Protein AF-A0A960U4T7-F1 (afdb_monomer_lite)

Sequence (162 aa):
MKNLSTKLTLISLLFGLSLTLSFCGEKEQPKEEPAKTETTEPAKTEETKPATGDNSKLVSEYETLVNSFCTNVDKAKSADKATQATMAIELAKTQTSVTETAAKVAKVRDSLAETDKAKVAELDKKGIECGKKLAGMSSAPTPSTKDVNKKVDDLKKKVPGF

Secondary structure (DSSP, 8-state):
--SSSTTSSSGGGSSSSSS--------------------------------HHHHHHHHHHHHHHHHHHHHHHHHHHHS-HHHHHHHHHHHHHHHHHHHHHHHHHHHHGGGS-HHHHHHHHHHHHHHHHHHHHHHHHT-SPP--HHHHHHHHHHHHHHS---

Foldseek 3Di:
DDPDPPPPPPPVPPPPPDPDDDDDDDDDDDDDDDDDDDDDDDPPPPPVPPPQPVLVVLLVQLLVLLVVLLVLLVVLLPDDPVVVVVSVVVNVVSLVVNVVSLVVNVVCLVVHDPVSNVSNVVSVVSSVVSVVSNVVVPPDDDPPVVNVVVVVVVVVVPDPDD

pLDDT: mean 70.02, std 23.12, range [30.5, 97.31]

Structure (mmCIF, N/CA/C/O backbone):
data_AF-A0A960U4T7-F1
#
_entry.id   AF-A0A960U4T7-F1
#
loop_
_atom_site.group_PDB
_atom_site.id
_atom_site.type_symbol
_atom_site.label_atom_id
_atom_site.label_alt_id
_atom_site.label_comp_id
_atom_site.label_asym_id
_atom_site.label_entity_id
_atom_site.label_seq_id
_atom_site.pdbx_PDB_ins_code
_atom_site.Cartn_x
_atom_site.Cartn_y
_atom_site.Cartn_z
_atom_site.occupancy
_atom_site.B_iso_or_equiv
_atom_site.auth_seq_id
_atom_site.auth_comp_id
_atom_site.auth_asym_id
_atom_site.auth_atom_id
_atom_site.pdbx_PDB_model_num
ATOM 1 N N . MET A 1 1 ? 9.943 -48.259 0.511 1.00 50.91 1 MET A N 1
ATOM 2 C CA . MET A 1 1 ? 8.842 -47.268 0.497 1.00 50.91 1 MET A CA 1
ATOM 3 C C . MET A 1 1 ? 7.686 -47.801 1.328 1.00 50.91 1 MET A C 1
ATOM 5 O O . MET A 1 1 ? 6.974 -48.674 0.859 1.00 50.91 1 MET A O 1
ATOM 9 N N . LYS A 1 2 ? 7.578 -47.365 2.581 1.00 50.72 2 LYS A N 1
ATOM 10 C CA . LYS A 1 2 ? 6.467 -47.561 3.534 1.00 50.72 2 LYS A CA 1
ATOM 11 C C . LYS A 1 2 ? 6.856 -46.700 4.742 1.00 50.72 2 LYS A C 1
ATOM 13 O O . LYS A 1 2 ? 8.034 -46.723 5.078 1.00 50.72 2 LYS A O 1
ATOM 18 N N . ASN A 1 3 ? 5.920 -45.939 5.317 1.00 50.72 3 ASN A N 1
ATOM 19 C CA . ASN A 1 3 ? 6.061 -45.029 6.484 1.00 50.72 3 ASN A CA 1
ATOM 20 C C . ASN A 1 3 ? 5.940 -43.514 6.217 1.00 50.72 3 ASN A C 1
ATOM 22 O O . ASN A 1 3 ? 6.602 -42.733 6.891 1.00 50.72 3 ASN A O 1
ATOM 26 N N . LEU A 1 4 ? 5.065 -43.068 5.307 1.00 49.12 4 LEU A N 1
ATOM 27 C CA . LEU A 1 4 ? 4.685 -41.641 5.263 1.00 49.12 4 LEU A CA 1
ATOM 28 C C . LEU A 1 4 ? 3.176 -41.361 5.404 1.00 49.12 4 LEU A C 1
ATOM 30 O O . LEU A 1 4 ? 2.800 -40.218 5.631 1.00 49.12 4 LEU A O 1
ATOM 34 N N . SER A 1 5 ? 2.309 -42.380 5.359 1.00 50.59 5 SER A N 1
ATOM 35 C CA . SER A 1 5 ? 0.846 -42.180 5.366 1.00 50.59 5 SER A CA 1
ATOM 36 C C . SER A 1 5 ? 0.179 -42.114 6.745 1.00 50.59 5 SER A C 1
ATOM 38 O O . SER A 1 5 ? -0.997 -41.785 6.814 1.00 50.59 5 SER A O 1
ATOM 40 N N . THR A 1 6 ? 0.877 -42.380 7.852 1.00 50.69 6 THR A N 1
ATOM 41 C CA . THR A 1 6 ? 0.218 -42.504 9.174 1.00 50.69 6 THR A CA 1
ATOM 42 C C . THR A 1 6 ? 0.065 -41.174 9.925 1.00 50.69 6 THR A C 1
ATOM 44 O O . THR A 1 6 ? -0.659 -41.103 10.911 1.00 50.69 6 THR A O 1
ATOM 47 N N . LYS A 1 7 ? 0.712 -40.088 9.479 1.00 48.94 7 LYS A N 1
ATOM 48 C CA . LYS A 1 7 ? 0.672 -38.794 10.192 1.00 48.94 7 LYS A CA 1
ATOM 49 C C . LYS A 1 7 ? -0.480 -37.869 9.779 1.00 48.94 7 LYS A C 1
ATOM 51 O O . LYS A 1 7 ? -0.682 -36.850 10.428 1.00 48.94 7 LYS A O 1
ATOM 56 N N . LEU A 1 8 ? -1.242 -38.211 8.738 1.00 50.16 8 LEU A N 1
ATOM 57 C CA . LEU A 1 8 ? -2.243 -37.303 8.164 1.00 50.16 8 LEU A CA 1
ATOM 58 C C . LEU A 1 8 ? -3.654 -37.446 8.764 1.00 50.16 8 LEU A C 1
ATOM 60 O O . LEU A 1 8 ? -4.503 -36.598 8.526 1.00 50.16 8 LEU A O 1
ATOM 64 N N . THR A 1 9 ? -3.918 -38.477 9.570 1.00 50.50 9 THR A N 1
ATOM 65 C CA . THR A 1 9 ? -5.278 -38.752 10.077 1.00 50.50 9 THR A CA 1
ATOM 66 C C . THR A 1 9 ? -5.570 -38.106 11.439 1.00 50.50 9 THR A C 1
ATOM 68 O O . THR A 1 9 ? -6.725 -38.002 11.832 1.00 50.50 9 THR A O 1
ATOM 71 N N . LEU A 1 10 ? -4.553 -37.621 12.160 1.00 49.88 10 LEU A N 1
ATOM 72 C CA . LEU A 1 10 ? -4.709 -37.157 13.549 1.00 49.88 10 LEU A CA 1
ATOM 73 C C . LEU A 1 10 ? -5.076 -35.667 13.683 1.00 49.88 10 LEU A C 1
ATOM 75 O O . LEU A 1 10 ? -5.523 -35.234 14.738 1.00 49.88 10 LEU A O 1
ATOM 79 N N . ILE A 1 11 ? -4.938 -34.880 12.613 1.00 50.81 11 ILE A N 1
ATOM 80 C CA . ILE A 1 11 ? -5.189 -33.426 12.640 1.00 50.81 11 ILE A CA 1
ATOM 81 C C . ILE A 1 11 ? -6.675 -33.093 12.408 1.00 50.81 11 ILE A C 1
ATOM 83 O O . ILE A 1 11 ? -7.146 -32.032 12.810 1.00 50.81 11 ILE A O 1
ATOM 87 N N . SER A 1 12 ? -7.457 -34.017 11.841 1.00 47.09 12 SER A N 1
ATOM 88 C CA . SER A 1 12 ? -8.858 -33.757 11.481 1.00 47.09 12 SER A CA 1
ATOM 89 C C . SER A 1 12 ? -9.845 -33.797 12.660 1.00 47.09 12 SER A C 1
ATOM 91 O O . SER A 1 12 ? -11.014 -33.480 12.473 1.00 47.09 12 SER A O 1
ATOM 93 N N . LEU A 1 13 ? -9.399 -34.168 13.867 1.00 48.28 13 LEU A N 1
ATOM 94 C CA . LEU A 1 13 ? -10.265 -34.383 15.038 1.00 48.28 13 LEU A CA 1
ATOM 95 C C . LEU A 1 13 ? -10.317 -33.197 16.019 1.00 48.28 13 LEU A C 1
ATOM 97 O O . LEU A 1 13 ? -11.131 -33.203 16.935 1.00 48.28 13 LEU A O 1
ATOM 101 N N . LEU A 1 14 ? -9.501 -32.157 15.818 1.00 50.44 14 LEU A N 1
ATOM 102 C CA . LEU A 1 14 ? -9.428 -31.001 16.728 1.00 50.44 14 LEU A CA 1
ATOM 103 C C . LEU A 1 14 ? -10.314 -29.809 16.329 1.00 50.44 14 LEU A C 1
ATOM 105 O O . LEU A 1 14 ? -10.468 -28.883 17.116 1.00 50.44 14 LEU A O 1
ATOM 109 N N . PHE A 1 15 ? -10.944 -29.831 15.152 1.00 46.94 15 PHE A N 1
ATOM 110 C CA . PHE A 1 15 ? -11.783 -28.722 14.666 1.00 46.94 15 PHE A CA 1
ATOM 111 C C . PHE A 1 15 ? -13.292 -28.892 14.927 1.00 46.94 15 PHE A C 1
ATOM 113 O O . PHE A 1 15 ? -14.084 -28.043 14.529 1.00 46.94 15 PHE A O 1
ATOM 120 N N . GLY A 1 16 ? -13.707 -29.969 15.604 1.00 47.34 16 GLY A N 1
ATOM 121 C CA . GLY A 1 16 ? -15.121 -30.325 15.772 1.00 47.34 16 GLY A CA 1
ATOM 122 C C . GLY A 1 16 ? -15.794 -29.921 17.090 1.00 47.34 16 GLY A C 1
ATOM 123 O O . GLY A 1 16 ? -16.970 -30.230 17.246 1.00 47.34 16 GLY A O 1
ATOM 124 N N . LEU A 1 17 ? -15.106 -29.279 18.048 1.00 46.78 17 LEU A N 1
ATOM 125 C CA . LEU A 1 17 ? -15.615 -29.168 19.431 1.00 46.78 17 LEU A CA 1
ATOM 126 C C . LEU A 1 17 ? -15.991 -27.758 19.930 1.00 46.78 17 LEU A C 1
ATOM 128 O O . LEU A 1 17 ? -16.269 -27.599 21.114 1.00 46.78 17 LEU A O 1
ATOM 132 N N . SER A 1 18 ? -16.021 -26.728 19.080 1.00 47.66 18 SER A N 1
ATOM 133 C CA . SER A 1 18 ? -16.178 -25.333 19.553 1.00 47.66 18 SER A CA 1
ATOM 134 C C . SER A 1 18 ? -17.521 -24.663 19.228 1.00 47.66 18 SER A C 1
ATOM 136 O O . SER A 1 18 ? -17.628 -23.450 19.361 1.00 47.66 18 SER A O 1
ATOM 138 N N . LEU A 1 19 ? -18.554 -25.409 18.816 1.00 49.50 19 LEU A N 1
ATOM 139 C CA . LEU A 1 19 ? -19.792 -24.824 18.266 1.00 49.50 19 LEU A CA 1
ATOM 140 C C . LEU A 1 19 ? -21.084 -25.025 19.085 1.00 49.50 19 LEU A C 1
ATOM 142 O O . LEU A 1 19 ? -22.162 -24.817 18.540 1.00 49.50 19 LEU A O 1
ATOM 146 N N . THR A 1 20 ? -21.039 -25.369 20.381 1.00 56.75 20 THR A N 1
ATOM 147 C CA . THR A 1 20 ? -22.284 -25.674 21.134 1.00 56.75 20 THR A CA 1
ATOM 148 C C . THR A 1 20 ? -22.436 -25.065 22.532 1.00 56.75 20 THR A C 1
ATOM 150 O O . THR A 1 20 ? -23.080 -25.675 23.377 1.00 56.75 20 THR A O 1
ATOM 153 N N . LEU A 1 21 ? -21.942 -23.856 22.809 1.00 49.31 21 LEU A N 1
ATOM 154 C CA . LEU A 1 21 ? -22.348 -23.137 24.033 1.00 49.31 21 LEU A CA 1
ATOM 155 C C . LEU A 1 21 ? -22.930 -21.757 23.710 1.00 49.31 21 LEU A C 1
ATOM 157 O O . LEU A 1 21 ? -22.376 -20.718 24.046 1.00 49.31 21 LEU A O 1
ATOM 161 N N . SER A 1 22 ? -24.087 -21.769 23.048 1.00 46.09 22 SER A N 1
ATOM 162 C CA . SER A 1 22 ? -25.133 -20.770 23.285 1.00 46.09 22 SER A CA 1
ATOM 163 C C . SER A 1 22 ? -26.134 -21.377 24.267 1.00 46.09 22 SER A C 1
ATOM 165 O O . SER A 1 22 ? 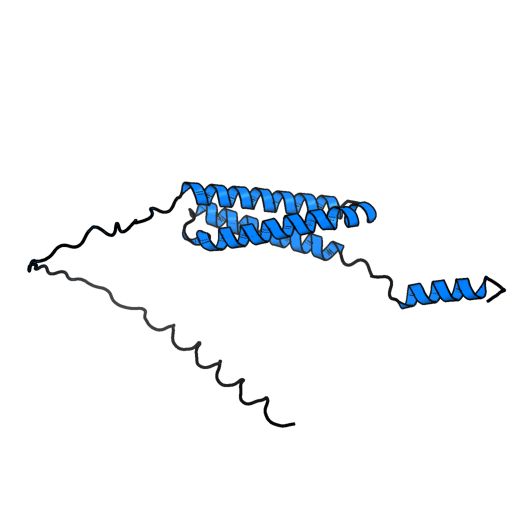-26.688 -22.417 23.928 1.00 46.09 22 SER A O 1
ATOM 167 N N . PHE A 1 23 ? -26.340 -20.767 25.441 1.00 39.69 23 PHE A N 1
ATOM 168 C CA . PHE A 1 23 ? -27.645 -20.425 26.056 1.00 39.69 23 PHE A CA 1
ATOM 169 C C . PHE A 1 23 ? -27.558 -20.167 27.579 1.00 39.69 23 PHE A C 1
ATOM 171 O O . PHE A 1 23 ? -26.774 -20.808 28.269 1.00 39.69 23 PHE A O 1
ATOM 178 N N . CYS A 1 24 ? -28.463 -19.291 28.053 1.00 44.28 24 CYS A N 1
ATOM 179 C CA . CYS A 1 24 ? -28.812 -18.896 29.439 1.00 44.28 24 CYS A CA 1
ATOM 180 C C . CYS A 1 24 ? -27.843 -17.918 30.138 1.00 44.28 24 CYS A C 1
ATOM 182 O O . CYS A 1 24 ? -26.674 -18.218 30.302 1.00 44.28 24 CYS A O 1
ATOM 184 N N . GLY A 1 25 ? -28.214 -16.713 30.586 1.00 32.91 25 GLY A N 1
ATOM 185 C CA . GLY A 1 25 ? -29.525 -16.156 30.931 1.00 32.91 25 GLY A CA 1
ATOM 186 C C . GLY A 1 25 ? -29.786 -16.246 32.442 1.00 32.91 25 GLY A C 1
ATOM 187 O O . GLY A 1 25 ? -29.885 -17.353 32.951 1.00 32.91 25 GLY A O 1
ATOM 188 N N . GLU A 1 26 ? -29.990 -15.080 33.078 1.00 37.50 26 GLU A N 1
ATOM 189 C CA . GLU A 1 26 ? -30.682 -14.850 34.369 1.00 37.50 26 GLU A CA 1
ATOM 190 C C . GLU A 1 26 ? -29.862 -14.867 35.697 1.00 37.50 26 GLU A C 1
ATOM 192 O O . GLU A 1 26 ? -29.297 -15.874 36.097 1.00 37.50 26 GLU A O 1
ATOM 197 N N . LYS A 1 27 ? -29.857 -13.684 36.348 1.00 41.84 27 LYS A N 1
ATOM 198 C CA . LYS A 1 27 ? -29.814 -13.298 37.786 1.00 41.84 27 LYS A CA 1
ATOM 199 C C . LYS A 1 27 ? -29.129 -14.193 38.851 1.00 41.84 27 LYS A C 1
ATOM 201 O O . LYS A 1 27 ? -29.514 -15.332 39.040 1.00 41.84 27 LYS A O 1
ATOM 206 N N . GLU A 1 28 ? -28.277 -13.582 39.691 1.00 37.38 28 GLU A N 1
ATOM 207 C CA . GLU A 1 28 ? -28.524 -13.256 41.125 1.00 37.38 28 GLU A CA 1
ATOM 208 C C . GLU A 1 28 ? -27.213 -12.880 41.863 1.00 37.38 28 GLU A C 1
ATOM 210 O O . GLU A 1 28 ? -26.204 -13.571 41.768 1.00 37.38 28 GLU A O 1
ATOM 215 N N . GLN A 1 29 ? -27.232 -11.766 42.611 1.00 45.25 29 GLN A N 1
ATOM 216 C CA . GLN A 1 29 ? -26.316 -11.527 43.741 1.00 45.25 29 GLN A CA 1
ATOM 217 C C . GLN A 1 29 ? -26.810 -12.355 44.941 1.00 45.25 29 GLN A C 1
ATOM 219 O O . GLN A 1 29 ? -28.023 -12.507 45.084 1.00 45.25 29 GLN A O 1
ATOM 224 N N . PRO A 1 30 ? -25.930 -12.786 45.865 1.00 43.03 30 PRO A N 1
ATOM 225 C CA . PRO A 1 30 ? -25.840 -12.015 47.107 1.00 43.03 30 PRO A CA 1
ATOM 226 C C . PRO A 1 30 ? -24.438 -11.901 47.742 1.00 43.03 30 PRO A C 1
ATOM 228 O O . PRO A 1 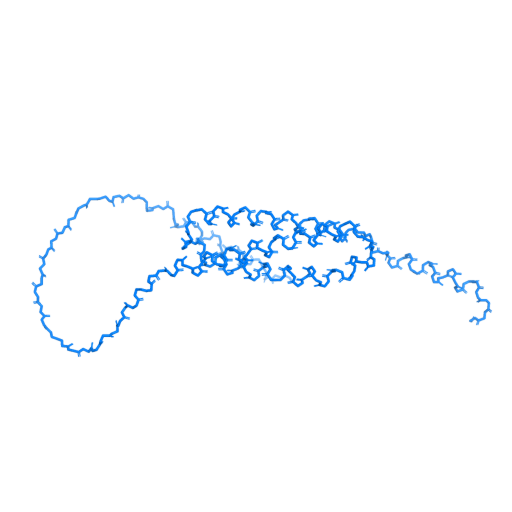30 ? -23.540 -12.721 47.594 1.00 43.03 30 PRO A O 1
ATOM 231 N N . LYS A 1 31 ? -24.357 -10.797 48.477 1.00 38.72 31 LYS A N 1
ATOM 232 C CA . LYS A 1 31 ? -23.400 -10.226 49.432 1.00 38.72 31 LYS A CA 1
ATOM 233 C C . LYS A 1 31 ? -23.059 -11.138 50.628 1.00 38.72 31 LYS A C 1
ATOM 235 O O . LYS A 1 31 ? -23.992 -11.633 51.238 1.00 38.72 31 LYS A O 1
ATOM 240 N N . GLU A 1 32 ? -21.778 -11.229 51.019 1.00 35.66 32 GLU A N 1
ATOM 241 C CA . GLU A 1 32 ? -21.277 -10.999 52.401 1.00 35.66 32 GLU A CA 1
ATOM 242 C C . GLU A 1 32 ? -19.737 -11.157 52.522 1.00 35.66 32 GLU A C 1
ATOM 244 O O . GLU A 1 32 ? -19.161 -12.199 52.225 1.00 35.66 32 GLU A O 1
ATOM 249 N N . GLU A 1 33 ? -19.085 -10.074 52.960 1.00 40.50 33 GLU A N 1
ATOM 250 C CA . GLU A 1 33 ? -17.776 -9.996 53.649 1.00 40.50 33 GLU A CA 1
ATOM 251 C C . GLU A 1 33 ? -17.954 -10.459 55.127 1.00 40.50 33 GLU A C 1
ATOM 253 O O . GLU A 1 33 ? -19.109 -10.649 55.515 1.00 40.50 33 GLU A O 1
ATOM 258 N N . PRO A 1 34 ? -16.940 -10.526 56.032 1.00 50.78 34 PRO A N 1
ATOM 259 C CA . PRO A 1 34 ? -15.500 -10.251 55.888 1.00 50.78 34 PRO A CA 1
ATOM 260 C C . PRO A 1 34 ? -14.549 -11.220 56.645 1.00 50.78 34 PRO A C 1
ATOM 262 O O . PRO A 1 34 ? -14.908 -11.834 57.646 1.00 50.78 34 PRO A O 1
ATOM 265 N N . ALA A 1 35 ? -13.262 -11.242 56.274 1.00 39.59 35 ALA A N 1
ATOM 266 C CA . ALA A 1 35 ? -12.176 -11.544 57.218 1.00 39.59 35 ALA A CA 1
ATOM 267 C C . ALA A 1 35 ? -10.845 -10.906 56.769 1.00 39.59 35 ALA A C 1
ATOM 269 O O . ALA A 1 35 ? -10.303 -11.237 55.718 1.00 39.59 35 ALA A O 1
ATOM 270 N N . LYS A 1 36 ? -10.340 -9.986 57.608 1.00 34.72 36 LYS A N 1
ATOM 271 C CA . LYS A 1 36 ? -8.963 -9.441 57.654 1.00 34.72 36 LYS A CA 1
ATOM 272 C C . LYS A 1 36 ? -7.939 -10.593 57.628 1.00 34.72 36 LYS A C 1
ATOM 274 O O . LYS A 1 36 ? -8.256 -11.675 58.103 1.00 34.72 36 LYS A O 1
ATOM 279 N N . THR A 1 37 ? -6.687 -10.497 57.189 1.00 30.50 37 THR A N 1
ATOM 280 C CA . THR A 1 37 ? -5.585 -9.522 57.362 1.00 30.50 37 THR A CA 1
ATOM 281 C C . THR A 1 37 ? -4.485 -10.102 56.434 1.00 30.50 37 THR A C 1
ATOM 283 O O . THR A 1 37 ? -4.416 -11.317 56.306 1.00 30.50 37 THR A O 1
ATOM 286 N N . GLU A 1 38 ? -3.672 -9.388 55.661 1.00 36.66 38 GLU A N 1
ATOM 287 C CA . GLU A 1 38 ? -2.476 -8.664 56.093 1.00 36.66 38 GLU A CA 1
ATOM 288 C C . GLU A 1 38 ? -1.730 -8.165 54.834 1.00 36.66 38 GLU A C 1
ATOM 290 O O . GLU A 1 38 ? -1.788 -8.756 53.758 1.00 36.66 38 GLU A O 1
ATOM 295 N N . THR A 1 39 ? -1.056 -7.040 55.010 1.00 38.38 39 THR A N 1
ATOM 296 C CA . THR A 1 39 ? -0.303 -6.191 54.086 1.00 38.38 39 THR A CA 1
ATOM 297 C C . THR A 1 39 ? 0.653 -6.897 53.110 1.00 38.38 39 THR A C 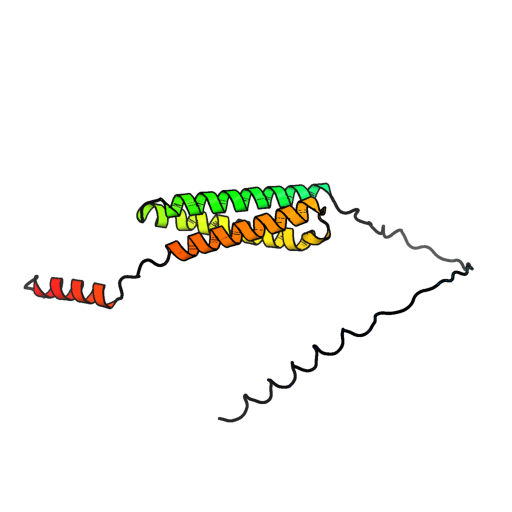1
ATOM 299 O O . THR A 1 39 ? 1.587 -7.569 53.532 1.00 38.38 39 THR A O 1
ATOM 302 N N . THR A 1 40 ? 0.547 -6.586 51.811 1.00 36.91 40 THR A N 1
ATOM 303 C CA . THR A 1 40 ? 1.704 -6.334 50.924 1.00 36.91 40 THR A CA 1
ATOM 304 C C . THR A 1 40 ? 1.291 -5.348 49.817 1.00 36.91 40 THR A C 1
ATOM 306 O O . THR A 1 40 ? 0.307 -5.563 49.120 1.00 36.91 40 THR A O 1
ATOM 309 N N . GLU A 1 41 ? 2.028 -4.239 49.769 1.00 37.19 41 GLU A N 1
ATOM 310 C CA . GLU A 1 41 ? 2.244 -3.195 48.748 1.00 37.19 41 GLU A CA 1
ATOM 311 C C . GLU A 1 41 ? 1.480 -3.244 47.393 1.00 37.19 41 GLU A C 1
ATOM 313 O O . GLU A 1 41 ? 1.337 -4.303 46.780 1.00 37.19 41 GLU A O 1
ATOM 318 N N . PRO A 1 42 ? 1.019 -2.087 46.863 1.00 39.38 42 PRO A N 1
ATOM 319 C CA . PRO A 1 42 ? 0.107 -2.031 45.727 1.00 39.38 42 PRO A CA 1
ATOM 320 C C . PRO A 1 42 ? 0.828 -2.349 44.414 1.00 39.38 42 PRO A C 1
ATOM 322 O O . PRO A 1 42 ? 1.452 -1.485 43.797 1.00 39.38 42 PRO A O 1
ATOM 325 N N . ALA A 1 43 ? 0.649 -3.566 43.904 1.00 36.09 43 ALA A N 1
ATOM 326 C CA . ALA A 1 43 ? 0.765 -3.802 42.473 1.00 36.09 43 ALA A CA 1
ATOM 327 C C . ALA A 1 43 ? -0.426 -3.111 41.801 1.00 36.09 43 ALA A C 1
ATOM 329 O O . ALA A 1 43 ? -1.502 -3.682 41.623 1.00 36.09 43 ALA A O 1
ATOM 330 N N . LYS A 1 44 ? -0.216 -1.827 41.503 1.00 34.22 44 LYS A N 1
ATOM 331 C CA . LYS A 1 44 ? -0.963 -1.020 40.548 1.00 34.22 44 LYS A CA 1
ATOM 332 C C . LYS A 1 44 ? -1.320 -1.923 39.368 1.00 34.22 44 LYS A C 1
ATOM 334 O O . LYS A 1 44 ? -0.486 -2.204 38.511 1.00 34.22 44 LYS A O 1
ATOM 339 N N . THR A 1 45 ? -2.562 -2.402 39.356 1.00 36.81 45 THR A N 1
ATOM 340 C CA . THR A 1 45 ? -3.216 -2.810 38.122 1.00 36.81 45 THR A CA 1
ATOM 341 C C . THR A 1 45 ? -3.283 -1.522 37.331 1.00 36.81 45 THR A C 1
ATOM 343 O O . THR A 1 45 ? -4.160 -0.684 37.529 1.00 36.81 45 THR A O 1
ATOM 346 N N . GLU A 1 46 ? -2.241 -1.292 36.539 1.00 35.91 46 GLU A N 1
ATOM 347 C CA . GLU A 1 46 ? -2.280 -0.326 35.470 1.00 35.91 46 GLU A CA 1
ATOM 348 C C . GLU A 1 46 ? -3.266 -0.927 34.475 1.00 35.91 46 GLU A C 1
ATOM 350 O O . GLU A 1 46 ? -2.928 -1.682 33.567 1.00 35.91 46 GLU A O 1
ATOM 355 N N . GLU A 1 47 ? -4.541 -0.658 34.743 1.00 42.03 47 GLU A N 1
ATOM 356 C CA . GLU A 1 47 ? -5.559 -0.557 33.726 1.00 42.03 47 GLU A CA 1
ATOM 357 C C . GLU A 1 47 ? -5.043 0.534 32.784 1.00 42.03 47 GLU A C 1
ATOM 359 O O . GLU A 1 47 ? -5.303 1.729 32.946 1.00 42.03 47 GLU A O 1
ATOM 364 N N . THR A 1 48 ? -4.172 0.122 31.860 1.00 32.72 48 THR A N 1
ATOM 365 C CA . THR A 1 48 ? -3.727 0.935 30.743 1.00 32.72 48 THR A CA 1
ATOM 366 C C . THR A 1 48 ? -4.969 1.154 29.909 1.00 32.72 48 THR A C 1
ATOM 368 O O . THR A 1 48 ? -5.280 0.396 28.991 1.00 32.72 48 THR A O 1
ATOM 371 N N . LYS A 1 49 ? -5.713 2.196 30.283 1.00 37.75 49 LYS A N 1
ATOM 372 C CA . LYS A 1 49 ? -6.652 2.910 29.435 1.00 37.75 49 LYS A CA 1
ATOM 373 C C . LYS A 1 49 ? -6.059 2.882 28.024 1.00 37.75 49 LYS A C 1
ATOM 375 O O . LYS A 1 49 ? -4.930 3.360 27.865 1.00 37.75 49 LYS A O 1
ATOM 380 N N . PRO A 1 50 ? -6.724 2.271 27.029 1.00 40.97 50 PRO A N 1
ATOM 381 C CA . PRO A 1 50 ? -6.126 2.133 25.715 1.00 40.97 50 PRO A CA 1
ATOM 382 C C . PRO A 1 50 ? -5.760 3.533 25.245 1.00 40.97 50 PRO A C 1
ATOM 384 O O . PRO A 1 50 ? -6.600 4.434 25.275 1.00 40.97 50 PRO A O 1
ATOM 387 N N . ALA A 1 51 ? -4.491 3.723 24.890 1.00 47.50 51 ALA A N 1
ATOM 388 C CA . ALA A 1 51 ? -3.972 4.948 24.311 1.00 47.50 51 ALA A CA 1
ATOM 389 C C . ALA A 1 51 ? -4.700 5.193 22.981 1.00 47.50 51 ALA A C 1
ATOM 391 O O . ALA A 1 51 ? -4.235 4.825 21.906 1.00 47.50 51 ALA A O 1
ATOM 392 N N . THR A 1 52 ? -5.899 5.768 23.050 1.00 49.75 52 THR A N 1
ATOM 393 C CA . THR A 1 52 ? -6.756 6.005 21.884 1.00 49.75 52 THR A CA 1
ATOM 394 C C . THR A 1 52 ? -6.089 6.998 20.920 1.00 49.75 52 THR A C 1
ATOM 396 O O . THR A 1 52 ? -6.399 7.004 19.734 1.00 49.75 52 THR A O 1
ATOM 399 N N . GLY A 1 53 ? -5.116 7.787 21.400 1.00 56.78 53 GLY A N 1
ATOM 400 C CA . GLY A 1 53 ? -4.324 8.715 20.589 1.00 56.78 53 GLY A CA 1
ATOM 401 C C . GLY A 1 53 ? -3.239 8.058 19.724 1.00 56.78 53 GLY A C 1
ATOM 402 O O . GLY A 1 53 ? -3.070 8.451 18.570 1.00 56.78 53 GLY A O 1
ATOM 403 N N . ASP A 1 54 ? -2.533 7.039 20.227 1.00 68.38 54 ASP A N 1
ATOM 404 C CA . ASP A 1 54 ? -1.414 6.413 19.499 1.00 68.38 54 ASP A CA 1
ATOM 405 C C . ASP A 1 54 ? -1.885 5.548 18.323 1.00 68.38 54 ASP A C 1
ATOM 407 O O . ASP A 1 54 ? -1.257 5.521 17.261 1.00 68.38 54 ASP A O 1
ATOM 411 N N . ASN A 1 55 ? -3.038 4.891 18.466 1.00 85.94 55 ASN A N 1
ATOM 412 C CA . ASN A 1 55 ? -3.556 4.009 17.422 1.00 85.94 55 ASN A CA 1
ATOM 413 C C . ASN A 1 55 ? -4.060 4.785 16.191 1.00 85.94 55 ASN A C 1
ATOM 415 O O . ASN A 1 55 ? -3.869 4.330 15.065 1.00 85.94 55 ASN A O 1
ATOM 419 N N . SER A 1 56 ? -4.627 5.983 16.375 1.00 87.75 56 SER A N 1
ATOM 420 C CA . SER A 1 56 ? -5.053 6.830 15.248 1.00 87.75 56 SER A CA 1
ATOM 421 C C . SER A 1 56 ? -3.852 7.335 14.434 1.00 87.75 56 SER A C 1
ATOM 423 O O . SER A 1 56 ? -3.869 7.329 13.199 1.00 87.75 56 SER A O 1
ATOM 425 N N . LYS A 1 57 ? -2.742 7.667 15.111 1.00 92.44 57 LYS A N 1
ATOM 426 C CA . LYS A 1 57 ? -1.474 8.007 14.448 1.00 92.44 57 LYS A CA 1
ATOM 427 C C . LYS A 1 57 ? -0.942 6.839 13.616 1.00 92.44 57 LYS A C 1
ATOM 429 O O . LYS A 1 57 ? -0.484 7.058 12.497 1.00 92.44 57 LYS A O 1
ATOM 434 N N . LEU A 1 58 ? -1.040 5.613 14.129 1.00 93.38 58 LEU A N 1
ATOM 435 C CA . LEU A 1 58 ? -0.628 4.410 13.405 1.00 93.38 58 LEU A CA 1
ATOM 436 C C . LEU A 1 58 ? -1.464 4.179 12.133 1.00 93.38 58 LEU A C 1
ATOM 438 O O . LEU A 1 58 ? -0.907 3.831 11.093 1.00 93.38 58 LEU A O 1
ATOM 442 N N . VAL A 1 59 ? -2.779 4.418 12.183 1.00 94.50 59 VAL A N 1
ATOM 443 C CA . VAL A 1 59 ? -3.662 4.320 11.004 1.00 94.50 59 VAL A CA 1
ATOM 444 C C . VAL A 1 59 ? -3.333 5.397 9.964 1.00 94.50 59 VAL A C 1
ATOM 446 O O . VAL A 1 59 ? -3.305 5.105 8.770 1.00 94.50 59 VAL A O 1
ATOM 449 N N . SER A 1 60 ? -3.017 6.621 10.395 1.00 95.12 60 SER A N 1
ATOM 450 C CA . SER A 1 60 ? -2.574 7.705 9.501 1.00 95.12 60 SER A CA 1
ATOM 451 C C . SER A 1 60 ? -1.210 7.421 8.847 1.00 95.12 60 SER A C 1
ATOM 453 O O . SER A 1 60 ? -1.002 7.658 7.651 1.00 95.12 60 SER A O 1
ATOM 455 N N . GLU A 1 61 ? -0.275 6.840 9.602 1.00 95.88 61 GLU A N 1
ATOM 456 C CA . GLU A 1 61 ? 1.009 6.376 9.067 1.00 95.88 61 GLU A CA 1
ATOM 457 C C . GLU A 1 61 ? 0.804 5.260 8.034 1.00 95.88 61 GLU A C 1
ATOM 459 O O . GLU A 1 61 ? 1.393 5.294 6.950 1.00 95.88 61 GLU A O 1
ATOM 464 N N . TYR A 1 62 ? -0.089 4.312 8.331 1.00 96.12 62 TYR A N 1
ATOM 465 C CA . TYR A 1 62 ? -0.456 3.247 7.404 1.00 96.12 62 TYR A CA 1
ATOM 466 C C . TYR A 1 62 ? -1.072 3.794 6.111 1.00 96.12 62 TYR A C 1
ATOM 468 O O . TYR A 1 62 ? -0.654 3.410 5.019 1.00 96.12 62 TYR A O 1
ATOM 476 N N . GLU A 1 63 ? -1.996 4.749 6.216 1.00 96.81 63 GLU A N 1
ATOM 477 C CA . GLU A 1 63 ? -2.586 5.440 5.067 1.00 96.81 63 GLU A CA 1
ATOM 478 C C . GLU A 1 63 ? -1.524 6.098 4.185 1.00 96.81 63 GLU A C 1
ATOM 480 O O . GLU A 1 63 ? -1.520 5.922 2.964 1.00 96.81 63 GLU A O 1
ATOM 485 N N . THR A 1 64 ? -0.598 6.833 4.802 1.00 97.31 64 THR A N 1
ATOM 486 C CA . THR A 1 64 ? 0.486 7.518 4.091 1.00 97.31 64 THR A CA 1
ATOM 487 C C . THR A 1 64 ? 1.361 6.519 3.336 1.00 97.31 64 THR A C 1
ATOM 489 O O . THR A 1 64 ? 1.681 6.734 2.163 1.00 97.31 64 THR A O 1
ATOM 492 N N . LEU A 1 65 ? 1.705 5.397 3.972 1.00 96.69 65 LEU A N 1
ATOM 493 C CA . LEU A 1 65 ? 2.509 4.337 3.366 1.00 96.69 65 LEU A CA 1
ATOM 494 C C . LEU A 1 65 ? 1.787 3.656 2.201 1.00 96.69 65 LEU A C 1
ATOM 496 O O . LEU A 1 65 ? 2.381 3.499 1.135 1.00 96.69 65 LEU A O 1
ATOM 500 N N . VAL A 1 66 ? 0.509 3.300 2.359 1.00 96.75 66 VAL A N 1
ATOM 501 C CA . VAL A 1 66 ? -0.294 2.684 1.288 1.00 96.75 66 VAL A CA 1
ATOM 502 C C . VAL A 1 66 ? -0.456 3.645 0.107 1.00 96.75 66 VAL A C 1
ATOM 504 O O . VAL A 1 66 ? -0.281 3.247 -1.046 1.00 96.75 66 VAL A O 1
ATOM 507 N N . ASN A 1 67 ? -0.727 4.926 0.367 1.00 96.81 67 ASN A N 1
ATOM 508 C CA . ASN A 1 67 ? -0.844 5.947 -0.677 1.00 96.81 67 ASN A CA 1
ATOM 509 C C . ASN A 1 67 ? 0.479 6.161 -1.426 1.00 96.81 67 ASN A C 1
ATOM 511 O O . ASN A 1 67 ? 0.485 6.233 -2.659 1.00 96.81 67 ASN A O 1
ATOM 515 N N . SER A 1 68 ? 1.594 6.220 -0.695 1.00 95.06 68 SER A N 1
ATOM 516 C CA . SER A 1 68 ? 2.936 6.328 -1.271 1.00 95.06 68 SER A CA 1
ATOM 517 C C . SER A 1 68 ? 3.282 5.102 -2.117 1.00 95.06 68 SER A C 1
ATOM 519 O O . SER A 1 68 ? 3.697 5.240 -3.268 1.00 95.06 68 SER A O 1
ATOM 521 N N . PHE A 1 69 ? 3.006 3.898 -1.606 1.00 95.62 69 PHE A N 1
ATOM 522 C CA . PHE A 1 69 ? 3.194 2.651 -2.341 1.00 95.62 69 PHE A CA 1
ATOM 523 C C . PHE A 1 69 ? 2.416 2.651 -3.657 1.00 95.62 69 PHE A C 1
ATOM 525 O O . PHE A 1 69 ? 3.006 2.458 -4.716 1.00 95.62 69 PHE A O 1
ATOM 532 N N . CYS A 1 70 ? 1.116 2.944 -3.618 1.00 95.31 70 CYS A N 1
ATOM 533 C CA . CYS A 1 70 ? 0.289 3.021 -4.820 1.00 95.31 70 CYS A CA 1
ATOM 534 C C . CYS A 1 70 ? 0.796 4.063 -5.823 1.00 95.31 70 CYS A C 1
ATOM 536 O O . CYS A 1 70 ? 0.878 3.776 -7.015 1.00 95.31 70 CYS A O 1
ATOM 538 N N . THR A 1 71 ? 1.196 5.242 -5.340 1.00 95.44 71 THR A N 1
ATOM 539 C CA . THR A 1 71 ? 1.765 6.300 -6.185 1.00 95.44 71 THR A CA 1
ATOM 540 C C . THR A 1 71 ? 3.043 5.829 -6.874 1.00 95.44 71 THR A C 1
ATOM 542 O O . THR A 1 71 ? 3.220 6.049 -8.071 1.00 95.44 71 THR A O 1
ATOM 545 N N . ASN A 1 72 ? 3.927 5.148 -6.145 1.00 92.75 72 ASN A N 1
ATOM 546 C CA . ASN A 1 72 ? 5.165 4.614 -6.699 1.00 92.75 72 ASN A CA 1
ATOM 547 C C . ASN A 1 72 ? 4.909 3.471 -7.686 1.00 92.75 72 ASN A C 1
ATOM 549 O O . ASN A 1 72 ? 5.594 3.393 -8.704 1.00 92.75 72 ASN A O 1
ATOM 553 N N . VAL A 1 73 ? 3.903 2.627 -7.437 1.00 93.81 73 VAL A N 1
ATOM 554 C CA . VAL A 1 73 ? 3.495 1.574 -8.377 1.00 93.81 73 VAL A CA 1
ATOM 555 C C . VAL A 1 73 ? 2.967 2.184 -9.671 1.00 93.81 73 VAL A C 1
ATOM 557 O O . VAL A 1 73 ? 3.376 1.763 -10.750 1.00 93.81 73 VAL A O 1
ATOM 560 N N . ASP A 1 74 ? 2.097 3.192 -9.591 1.00 92.94 74 ASP A N 1
ATOM 561 C CA . ASP A 1 74 ? 1.547 3.844 -10.782 1.00 92.94 74 ASP A CA 1
ATOM 562 C C . ASP A 1 74 ? 2.642 4.597 -11.565 1.00 92.94 74 ASP A C 1
ATOM 564 O O . ASP A 1 74 ? 2.708 4.475 -12.792 1.00 92.94 74 ASP A O 1
ATOM 568 N N . LYS A 1 75 ? 3.573 5.278 -10.874 1.00 92.38 75 LYS A N 1
ATOM 569 C CA . LYS A 1 75 ? 4.759 5.889 -11.503 1.00 92.38 75 LYS A CA 1
ATOM 570 C C . LYS A 1 75 ? 5.599 4.850 -12.232 1.00 92.38 75 LYS A C 1
ATOM 572 O O . LYS A 1 75 ? 5.853 5.009 -13.425 1.00 92.38 75 LYS A O 1
ATOM 577 N N . ALA A 1 76 ? 5.976 3.771 -11.549 1.00 90.56 76 ALA A N 1
ATOM 578 C CA . ALA A 1 76 ? 6.791 2.721 -12.140 1.00 90.56 76 ALA A CA 1
ATOM 579 C C . ALA A 1 76 ? 6.075 2.064 -13.330 1.00 90.56 76 ALA A C 1
ATOM 581 O O . ALA A 1 76 ? 6.701 1.801 -14.351 1.00 90.56 76 ALA A O 1
ATOM 582 N N . LYS A 1 77 ? 4.753 1.864 -13.256 1.00 89.81 77 LYS A N 1
ATOM 583 C CA . LYS A 1 77 ? 3.957 1.312 -14.363 1.00 89.81 77 LYS A CA 1
ATOM 584 C C . LYS A 1 77 ? 4.023 2.174 -15.623 1.00 89.81 77 LYS A C 1
ATOM 586 O O . LYS A 1 77 ? 4.034 1.631 -16.724 1.00 89.81 77 LYS A O 1
ATOM 591 N N . SER A 1 78 ? 4.045 3.494 -15.460 1.00 88.69 78 SER A N 1
ATOM 592 C CA . SER A 1 78 ? 4.147 4.450 -16.570 1.00 88.69 78 SER A CA 1
ATOM 593 C C . SER A 1 78 ? 5.581 4.733 -17.032 1.00 88.69 78 SER A C 1
ATOM 595 O O . SER A 1 78 ? 5.772 5.321 -18.094 1.00 88.69 78 SER A O 1
ATOM 597 N N . ALA A 1 79 ? 6.581 4.332 -16.247 1.00 89.94 79 ALA A N 1
ATOM 598 C CA . ALA A 1 79 ? 7.982 4.602 -16.525 1.00 89.94 79 ALA A CA 1
ATOM 599 C C . ALA A 1 79 ? 8.585 3.603 -17.526 1.00 89.94 79 ALA A C 1
ATOM 601 O O . ALA A 1 79 ? 8.083 2.491 -17.713 1.00 89.94 79 ALA A O 1
ATOM 602 N N . ASP A 1 80 ? 9.703 3.983 -18.147 1.00 89.25 80 ASP A N 1
ATOM 603 C CA . ASP A 1 80 ? 10.508 3.083 -18.971 1.00 89.25 80 ASP A CA 1
ATOM 604 C C . ASP A 1 80 ? 11.191 1.989 -18.123 1.00 89.25 80 ASP A C 1
ATOM 606 O O . ASP A 1 80 ? 11.271 2.070 -16.897 1.00 89.25 80 ASP A O 1
ATOM 610 N N . LYS A 1 81 ? 11.721 0.947 -18.775 1.00 83.44 81 LYS A N 1
ATOM 611 C CA . LYS A 1 81 ? 12.299 -0.218 -18.083 1.00 83.44 81 LYS A CA 1
ATOM 612 C C . LYS A 1 81 ? 13.533 0.104 -17.227 1.00 83.44 81 LYS A C 1
ATOM 614 O O . LYS A 1 81 ? 13.745 -0.575 -16.223 1.00 83.44 81 LYS A O 1
ATOM 619 N N . ALA A 1 82 ? 14.345 1.095 -17.602 1.00 84.38 82 ALA A N 1
ATOM 620 C CA . ALA A 1 82 ? 15.520 1.482 -16.819 1.00 84.38 82 ALA A CA 1
ATOM 621 C C . ALA A 1 82 ? 15.098 2.228 -15.545 1.00 84.38 82 ALA A C 1
ATOM 623 O O . ALA A 1 82 ? 15.580 1.927 -14.448 1.00 84.38 82 ALA A O 1
ATOM 624 N N . THR A 1 83 ? 14.112 3.117 -15.665 1.00 87.38 83 THR A N 1
ATOM 625 C CA . THR A 1 83 ? 13.488 3.769 -14.509 1.00 87.38 83 THR A CA 1
ATOM 626 C C . THR A 1 83 ? 12.762 2.752 -13.622 1.00 87.38 83 THR A C 1
ATOM 628 O O . THR A 1 83 ? 12.946 2.775 -12.408 1.00 87.38 83 THR A O 1
ATOM 631 N N . GLN A 1 84 ? 12.036 1.782 -14.191 1.00 85.69 84 GLN A N 1
ATOM 632 C CA . GLN A 1 84 ? 11.394 0.700 -13.426 1.00 85.69 84 GLN A CA 1
ATOM 633 C C . GLN A 1 84 ? 12.393 -0.111 -12.595 1.00 85.69 84 GLN A C 1
ATOM 635 O O . GLN A 1 84 ? 12.140 -0.363 -11.419 1.00 85.69 84 GLN A O 1
ATOM 640 N N . ALA A 1 85 ? 13.533 -0.497 -13.178 1.00 84.38 85 ALA A N 1
ATOM 641 C CA . ALA A 1 85 ? 14.570 -1.240 -12.460 1.00 84.38 85 ALA A CA 1
ATOM 642 C C . ALA A 1 85 ? 15.140 -0.436 -11.280 1.00 84.38 85 ALA A C 1
ATOM 644 O O . ALA A 1 85 ? 15.408 -0.994 -10.218 1.00 84.38 85 ALA A O 1
ATOM 645 N N . THR A 1 86 ? 15.263 0.882 -11.444 1.00 86.50 86 THR A N 1
ATOM 646 C CA . THR A 1 86 ? 15.753 1.784 -10.392 1.00 86.50 86 THR A CA 1
ATOM 647 C C . THR A 1 86 ? 14.703 1.974 -9.289 1.00 86.50 86 THR A C 1
ATOM 649 O O . THR A 1 86 ? 15.024 1.923 -8.102 1.00 86.50 86 THR A O 1
ATOM 652 N N . MET A 1 87 ? 13.426 2.102 -9.667 1.00 87.94 87 MET A N 1
ATOM 653 C CA . MET A 1 87 ? 12.299 2.222 -8.733 1.00 87.94 87 MET A CA 1
ATOM 654 C C . MET A 1 87 ? 11.970 0.911 -8.008 1.00 87.94 87 MET A C 1
ATOM 656 O O . MET A 1 87 ? 11.306 0.950 -6.976 1.00 87.94 87 MET A O 1
ATOM 660 N N . ALA A 1 88 ? 12.434 -0.246 -8.492 1.00 86.31 88 ALA A N 1
ATOM 661 C CA . ALA A 1 88 ? 12.161 -1.543 -7.872 1.00 86.31 88 ALA A CA 1
ATOM 662 C C . ALA A 1 88 ? 12.678 -1.631 -6.425 1.00 86.31 88 ALA A C 1
ATOM 664 O O . ALA A 1 88 ? 12.005 -2.200 -5.567 1.00 86.31 88 ALA A O 1
ATOM 665 N N . ILE A 1 89 ? 13.835 -1.025 -6.133 1.00 86.88 89 ILE A N 1
ATOM 666 C CA . ILE A 1 89 ? 14.407 -0.991 -4.776 1.00 86.88 89 ILE A CA 1
ATOM 667 C C . ILE A 1 89 ? 13.548 -0.114 -3.855 1.00 86.88 89 ILE A C 1
ATOM 669 O O . ILE A 1 89 ? 13.250 -0.500 -2.725 1.00 86.88 89 ILE A O 1
ATOM 673 N N . GLU A 1 90 ? 13.118 1.051 -4.343 1.00 88.00 90 GLU A N 1
ATOM 674 C CA . GLU A 1 90 ? 12.249 1.961 -3.591 1.00 88.00 90 GLU A CA 1
ATOM 675 C C . GLU A 1 90 ? 10.879 1.323 -3.325 1.00 88.00 90 GLU A C 1
ATOM 677 O O . GLU A 1 90 ? 10.387 1.347 -2.200 1.00 88.00 90 GLU A O 1
ATOM 682 N N . LEU A 1 91 ? 10.303 0.670 -4.335 1.00 90.75 91 LEU A N 1
ATOM 683 C CA . LEU A 1 91 ? 9.056 -0.082 -4.228 1.00 90.75 91 LEU A CA 1
ATOM 684 C C . LEU A 1 91 ? 9.155 -1.228 -3.225 1.00 90.75 91 LEU A C 1
ATOM 686 O O . LEU A 1 91 ? 8.253 -1.375 -2.403 1.00 90.75 91 LEU A O 1
ATOM 690 N N . ALA A 1 92 ? 10.246 -1.997 -3.247 1.00 89.25 92 ALA A N 1
ATOM 691 C CA . ALA A 1 92 ? 10.481 -3.062 -2.278 1.00 89.25 92 ALA A CA 1
ATOM 692 C C . ALA A 1 92 ? 10.587 -2.506 -0.851 1.00 89.25 92 ALA A C 1
ATOM 694 O O . ALA A 1 92 ? 9.979 -3.049 0.070 1.00 89.25 92 ALA A O 1
ATOM 695 N N . LYS A 1 93 ? 11.292 -1.382 -0.662 1.00 90.56 93 LYS A N 1
ATOM 696 C CA . LYS A 1 93 ? 11.402 -0.723 0.646 1.00 90.56 93 LYS A CA 1
ATOM 697 C C . LYS A 1 93 ? 10.040 -0.247 1.150 1.00 90.56 93 LYS A C 1
ATOM 699 O O . LYS A 1 93 ? 9.671 -0.562 2.280 1.00 90.56 93 LYS A O 1
ATOM 704 N N . THR A 1 94 ? 9.280 0.464 0.318 1.00 91.06 94 THR A N 1
ATOM 705 C CA . THR A 1 94 ? 7.945 0.944 0.697 1.00 91.06 94 THR A CA 1
ATOM 706 C C . THR A 1 94 ? 6.990 -0.225 0.947 1.00 91.06 94 THR A C 1
ATOM 708 O O . THR A 1 94 ? 6.223 -0.175 1.903 1.00 91.06 94 THR A O 1
ATOM 711 N N . GLN A 1 95 ? 7.069 -1.310 0.170 1.00 91.94 95 GLN A N 1
ATOM 712 C CA . GLN A 1 95 ? 6.280 -2.525 0.396 1.00 91.94 95 GLN A CA 1
ATOM 713 C C . GLN A 1 95 ? 6.591 -3.174 1.752 1.00 91.94 95 GLN A C 1
ATOM 715 O O . GLN A 1 95 ? 5.665 -3.570 2.465 1.00 91.94 95 GLN A O 1
ATOM 720 N N . THR A 1 96 ? 7.867 -3.256 2.137 1.00 92.94 96 THR A N 1
ATOM 721 C CA . THR A 1 96 ? 8.264 -3.741 3.467 1.00 92.94 96 THR A CA 1
ATOM 722 C C . THR A 1 96 ? 7.671 -2.859 4.560 1.00 92.94 96 THR A C 1
ATOM 724 O O . THR A 1 96 ? 7.014 -3.379 5.457 1.00 92.94 96 THR A O 1
ATOM 727 N N . SER A 1 97 ? 7.791 -1.531 4.446 1.00 93.56 97 SER A N 1
ATOM 728 C CA . SER A 1 97 ? 7.207 -0.603 5.425 1.00 93.56 97 SER A CA 1
ATOM 729 C C . SER A 1 97 ? 5.681 -0.711 5.511 1.00 93.56 97 SER A C 1
ATOM 731 O O . SER A 1 97 ? 5.133 -0.727 6.609 1.00 93.56 97 SER A O 1
ATOM 733 N N . VAL A 1 98 ? 4.980 -0.854 4.378 1.00 94.12 98 VAL A N 1
ATOM 734 C CA . VAL A 1 98 ? 3.528 -1.115 4.354 1.00 94.12 98 VAL A CA 1
ATOM 735 C C . VAL A 1 98 ? 3.206 -2.411 5.095 1.00 94.12 98 VAL A C 1
ATOM 737 O O . VAL A 1 98 ? 2.277 -2.434 5.894 1.00 94.12 98 VAL A O 1
ATOM 740 N N . THR A 1 99 ? 3.976 -3.476 4.869 1.00 93.06 99 THR A N 1
ATOM 741 C CA . THR A 1 99 ? 3.742 -4.792 5.486 1.00 93.06 99 THR A CA 1
ATOM 742 C C . THR A 1 99 ? 3.995 -4.766 6.995 1.00 93.06 99 THR A C 1
ATOM 744 O O . THR A 1 99 ? 3.193 -5.285 7.772 1.00 93.06 99 THR A O 1
ATOM 747 N N . GLU A 1 100 ? 5.077 -4.123 7.433 1.00 93.88 100 GLU A N 1
ATOM 748 C CA . GLU A 1 100 ? 5.400 -3.957 8.852 1.00 93.88 100 GLU A CA 1
ATOM 749 C C . GLU A 1 100 ? 4.339 -3.127 9.578 1.00 93.88 100 GLU A C 1
ATOM 751 O O . GLU A 1 100 ? 3.886 -3.504 10.663 1.00 93.88 100 GLU A O 1
ATOM 756 N N . THR A 1 101 ? 3.909 -2.015 8.981 1.00 92.31 101 THR A N 1
ATOM 757 C CA . THR A 1 101 ? 2.877 -1.160 9.572 1.00 92.31 101 THR A CA 1
ATOM 758 C C . THR A 1 101 ? 1.508 -1.834 9.537 1.00 92.31 101 THR A C 1
ATOM 760 O O . THR A 1 101 ? 0.805 -1.777 10.541 1.00 92.31 101 THR A O 1
ATOM 763 N N . ALA A 1 102 ? 1.162 -2.575 8.479 1.00 92.88 102 ALA A N 1
ATOM 764 C CA . ALA A 1 102 ? -0.049 -3.399 8.443 1.00 92.88 102 ALA A CA 1
ATOM 765 C C . ALA A 1 102 ? -0.070 -4.418 9.593 1.00 92.88 102 ALA A C 1
ATOM 767 O O . ALA A 1 102 ? -1.082 -4.566 10.274 1.00 92.88 102 ALA A O 1
ATOM 768 N N . ALA A 1 103 ? 1.061 -5.071 9.881 1.00 94.06 103 ALA A N 1
ATOM 769 C CA . ALA A 1 103 ? 1.164 -5.998 11.006 1.00 94.06 103 ALA A CA 1
ATOM 770 C C . ALA A 1 103 ? 0.998 -5.297 12.366 1.00 94.06 103 ALA A C 1
ATOM 772 O O . ALA A 1 103 ? 0.408 -5.868 13.284 1.00 94.06 103 ALA A O 1
ATOM 773 N N . LYS A 1 104 ? 1.493 -4.061 12.516 1.00 92.62 104 LYS A N 1
ATOM 774 C CA . LYS A 1 104 ? 1.262 -3.250 13.725 1.00 92.62 104 LYS A CA 1
ATOM 775 C C . LYS A 1 104 ? -0.211 -2.860 13.857 1.00 92.62 104 LYS A C 1
ATOM 777 O O . LYS A 1 104 ? -0.771 -3.018 14.936 1.00 92.62 104 LYS A O 1
ATOM 782 N N . VAL A 1 105 ? -0.843 -2.417 12.769 1.00 93.00 105 VAL A N 1
ATOM 783 C CA . VAL A 1 105 ? -2.270 -2.062 12.730 1.00 93.00 105 VAL A CA 1
ATOM 784 C C . VAL A 1 105 ? -3.139 -3.276 13.053 1.00 93.00 105 VAL A C 1
ATOM 786 O O . VAL A 1 105 ? -4.051 -3.168 13.865 1.00 93.00 105 VAL A O 1
ATOM 789 N N . ALA A 1 106 ? -2.818 -4.452 12.508 1.00 92.81 106 ALA A N 1
ATOM 790 C CA . ALA A 1 106 ? -3.542 -5.691 12.784 1.00 92.81 106 ALA A CA 1
ATOM 791 C C . ALA A 1 106 ? -3.541 -6.056 14.279 1.00 92.81 106 ALA A C 1
ATOM 793 O O . ALA A 1 106 ? -4.560 -6.510 14.791 1.00 92.81 106 ALA A O 1
ATOM 794 N N . LYS A 1 107 ? -2.434 -5.805 14.995 1.00 93.00 107 LYS A N 1
ATOM 795 C CA . LYS A 1 107 ? -2.327 -6.057 16.446 1.00 93.00 107 LYS A CA 1
ATOM 796 C C . LYS A 1 107 ? -3.211 -5.144 17.289 1.00 93.00 107 LYS A C 1
ATOM 798 O O . LYS A 1 107 ? -3.604 -5.536 18.381 1.00 93.00 107 LYS A O 1
ATOM 803 N N . VAL A 1 108 ? -3.489 -3.933 16.812 1.00 92.19 108 VAL A N 1
ATOM 804 C CA . VAL A 1 108 ? -4.302 -2.943 17.537 1.00 92.19 108 VAL A CA 1
ATOM 805 C C . VAL A 1 108 ? -5.693 -2.769 16.935 1.00 92.19 108 VAL A C 1
ATOM 807 O O . VAL A 1 108 ? -6.449 -1.920 17.399 1.00 92.19 108 VAL A O 1
ATOM 810 N N . ARG A 1 109 ? -6.048 -3.568 15.917 1.00 90.06 109 ARG A N 1
ATOM 811 C CA . ARG A 1 109 ? -7.262 -3.390 15.111 1.00 90.06 109 ARG A CA 1
ATOM 812 C C . ARG A 1 109 ? -8.523 -3.398 15.960 1.00 90.06 109 ARG A C 1
ATOM 814 O O . ARG A 1 109 ? -9.410 -2.583 15.738 1.00 90.06 109 ARG A O 1
ATOM 821 N N . ASP A 1 110 ? -8.597 -4.292 16.936 1.00 90.50 110 ASP A N 1
ATOM 822 C CA . ASP A 1 110 ? -9.787 -4.443 17.776 1.00 90.50 110 ASP A CA 1
ATOM 823 C C . ASP A 1 110 ? -9.963 -3.268 18.751 1.00 90.50 110 ASP A C 1
ATOM 825 O O . ASP A 1 110 ? -11.091 -2.931 19.109 1.00 90.50 110 ASP A O 1
ATOM 829 N N . SER A 1 111 ? -8.862 -2.582 19.074 1.00 89.69 111 SER A N 1
ATOM 830 C CA . SER A 1 111 ? -8.806 -1.388 19.925 1.00 89.69 111 SER A CA 1
ATOM 831 C C . SER A 1 111 ? -9.028 -0.072 19.165 1.00 89.69 111 SER A C 1
ATOM 833 O O . SER A 1 111 ? -8.997 0.996 19.780 1.00 89.69 111 SER A O 1
ATOM 835 N N . LEU A 1 112 ? -9.203 -0.116 17.839 1.00 90.38 112 LEU A N 1
ATOM 836 C CA . LEU A 1 112 ? -9.508 1.057 17.015 1.00 90.38 112 LEU A CA 1
ATOM 837 C C . LEU A 1 112 ? -10.980 1.470 17.141 1.00 90.38 112 LEU A C 1
ATOM 839 O O . LEU A 1 112 ? -11.860 0.643 17.382 1.00 90.38 112 LEU A O 1
ATOM 843 N N . ALA A 1 113 ? -11.255 2.752 16.899 1.00 91.62 113 ALA A N 1
ATOM 844 C CA . ALA A 1 113 ? -12.618 3.215 16.666 1.00 91.62 113 ALA A CA 1
ATOM 845 C C . ALA A 1 113 ? -13.183 2.587 15.378 1.00 91.62 113 ALA A C 1
ATOM 847 O O . ALA A 1 113 ? -12.441 2.308 14.437 1.00 91.62 113 ALA A O 1
ATOM 848 N N . GLU A 1 114 ? -14.503 2.405 15.300 1.00 91.06 114 GLU A N 1
ATOM 849 C CA . GLU A 1 114 ? -15.159 1.781 14.137 1.00 91.06 114 GLU A CA 1
ATOM 850 C C . GLU A 1 114 ? -14.856 2.506 12.814 1.00 91.06 114 GLU A C 1
ATOM 852 O O . GLU A 1 114 ? -14.667 1.867 11.779 1.00 91.06 114 GLU A O 1
ATOM 857 N N . THR A 1 115 ? -14.714 3.834 12.851 1.00 91.06 115 THR A N 1
ATOM 858 C CA . THR A 1 115 ? -14.310 4.644 11.691 1.00 91.06 115 THR A CA 1
ATOM 859 C C . THR A 1 115 ? -12.910 4.290 11.196 1.00 91.06 115 THR A C 1
ATOM 861 O O . THR A 1 115 ? -12.685 4.168 9.993 1.00 91.06 115 THR A O 1
ATOM 864 N N . ASP A 1 116 ? -11.972 4.076 12.117 1.00 92.94 116 ASP A N 1
ATOM 865 C CA . ASP A 1 116 ? -10.593 3.725 11.792 1.00 92.94 116 ASP A CA 1
ATOM 866 C C . ASP A 1 116 ? -10.488 2.265 11.338 1.00 92.94 116 ASP A C 1
ATOM 868 O O . ASP A 1 116 ? -9.729 1.969 10.419 1.00 92.94 116 ASP A O 1
ATOM 872 N N . LYS A 1 117 ? -11.296 1.354 11.897 1.00 92.56 117 LYS A N 1
ATOM 873 C CA . LYS A 1 117 ? -11.400 -0.032 11.406 1.00 92.56 117 LYS A CA 1
ATOM 874 C C . LYS A 1 117 ? -11.877 -0.085 9.956 1.00 92.56 117 LYS A C 1
ATOM 876 O O . LYS A 1 117 ? -11.282 -0.800 9.149 1.00 92.56 117 LYS A O 1
ATOM 881 N N . ALA A 1 118 ? -12.918 0.681 9.622 1.00 94.00 118 ALA A N 1
ATOM 882 C CA . ALA A 1 118 ? -13.417 0.783 8.253 1.00 94.00 118 ALA A CA 1
ATOM 883 C C . ALA A 1 118 ? -12.333 1.329 7.312 1.00 94.00 118 ALA A C 1
ATOM 885 O O . ALA A 1 118 ? -12.056 0.731 6.272 1.00 94.00 118 ALA A O 1
ATOM 886 N N . LYS A 1 119 ? -11.641 2.394 7.732 1.00 94.56 119 LYS A N 1
ATOM 887 C CA . LYS A 1 119 ? -10.534 2.983 6.976 1.00 94.56 119 LYS A CA 1
ATOM 888 C C . LYS A 1 119 ? -9.384 1.999 6.754 1.00 94.56 119 LYS A C 1
ATOM 890 O O . LYS A 1 119 ? -8.881 1.893 5.640 1.00 94.56 119 LYS A O 1
ATOM 895 N N . VAL A 1 120 ? -8.985 1.241 7.775 1.00 95.75 120 VAL A N 1
ATOM 896 C CA . VAL A 1 120 ? -7.959 0.193 7.646 1.00 95.75 120 VAL A CA 1
ATOM 897 C C . VAL A 1 120 ? -8.377 -0.862 6.623 1.00 95.75 120 VAL A C 1
ATOM 899 O O . VAL A 1 120 ? -7.570 -1.210 5.768 1.00 95.75 120 VAL A O 1
ATOM 902 N N . ALA A 1 121 ? -9.636 -1.306 6.628 1.00 95.62 121 ALA A N 1
ATOM 903 C CA . ALA A 1 121 ? -10.125 -2.268 5.639 1.00 95.62 121 ALA A CA 1
ATOM 904 C C . ALA A 1 121 ? -10.080 -1.717 4.197 1.00 95.62 121 ALA A C 1
ATOM 906 O O . ALA A 1 121 ? -9.743 -2.447 3.258 1.00 95.62 121 ALA A O 1
ATOM 907 N N . GLU A 1 122 ? -10.378 -0.429 4.004 1.00 96.62 122 GLU A N 1
ATOM 908 C CA . GLU A 1 122 ? -10.228 0.236 2.703 1.00 96.62 122 GLU A CA 1
ATOM 909 C C . GLU A 1 122 ? -8.759 0.334 2.269 1.00 96.62 122 GLU A C 1
ATOM 911 O O . GLU A 1 122 ? -8.433 0.073 1.107 1.00 96.62 122 GLU A O 1
ATOM 916 N N . LEU A 1 123 ? -7.862 0.664 3.201 1.00 95.56 123 LEU A N 1
ATOM 917 C CA . LEU A 1 123 ? -6.421 0.739 2.956 1.00 95.56 123 LEU A CA 1
ATOM 918 C C . LEU A 1 123 ? -5.822 -0.630 2.626 1.00 95.56 123 LEU A C 1
ATOM 920 O O . LEU A 1 123 ? -5.046 -0.726 1.675 1.00 95.56 123 LEU A O 1
ATOM 924 N N . ASP A 1 124 ? -6.230 -1.688 3.329 1.00 95.19 124 ASP A N 1
ATOM 925 C CA . ASP A 1 124 ? -5.822 -3.066 3.045 1.00 95.19 124 ASP A CA 1
ATOM 926 C C . ASP A 1 124 ? -6.220 -3.455 1.615 1.00 95.19 124 ASP A C 1
ATOM 928 O O . ASP A 1 124 ? -5.398 -3.937 0.827 1.00 95.19 124 ASP A O 1
ATOM 932 N N . LYS A 1 125 ? -7.476 -3.180 1.234 1.00 96.38 125 LYS A N 1
ATOM 933 C CA . LYS A 1 125 ? -7.971 -3.437 -0.125 1.00 96.38 125 LYS A CA 1
ATOM 934 C C . LYS A 1 125 ? -7.157 -2.666 -1.167 1.00 96.38 125 LYS A C 1
ATOM 936 O O . LYS A 1 125 ? -6.716 -3.257 -2.155 1.00 96.38 125 LYS A O 1
ATOM 941 N N . LYS A 1 126 ? -6.911 -1.377 -0.926 1.00 95.50 126 LYS A N 1
ATOM 942 C CA . LYS A 1 126 ? -6.118 -0.516 -1.814 1.00 95.50 126 LYS A CA 1
ATOM 943 C C . L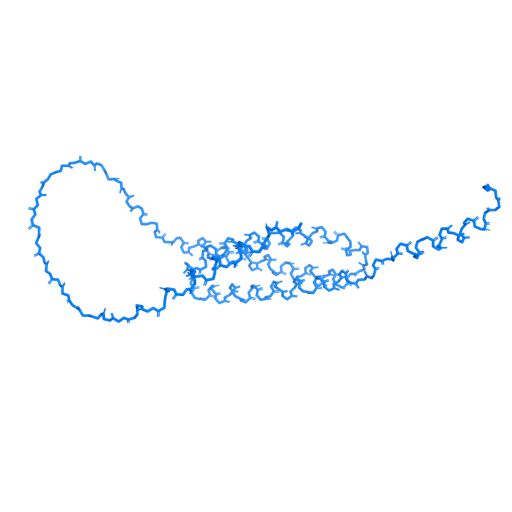YS A 1 126 ? -4.679 -1.018 -1.959 1.00 95.50 126 LYS A C 1
ATOM 945 O O . LYS A 1 126 ? -4.167 -1.109 -3.075 1.00 95.50 126 LYS A O 1
ATOM 950 N N . GLY A 1 127 ? -4.042 -1.404 -0.854 1.00 93.25 127 GLY A N 1
ATOM 951 C CA . GLY A 1 127 ? -2.699 -1.980 -0.840 1.00 93.25 127 GLY A CA 1
ATOM 952 C C . GLY A 1 127 ? -2.610 -3.260 -1.673 1.00 93.25 127 GLY A C 1
ATOM 953 O O . GLY A 1 127 ? -1.697 -3.401 -2.490 1.00 93.25 127 GLY A O 1
ATOM 954 N N . ILE A 1 128 ? -3.599 -4.153 -1.551 1.00 93.88 128 ILE A N 1
ATOM 955 C 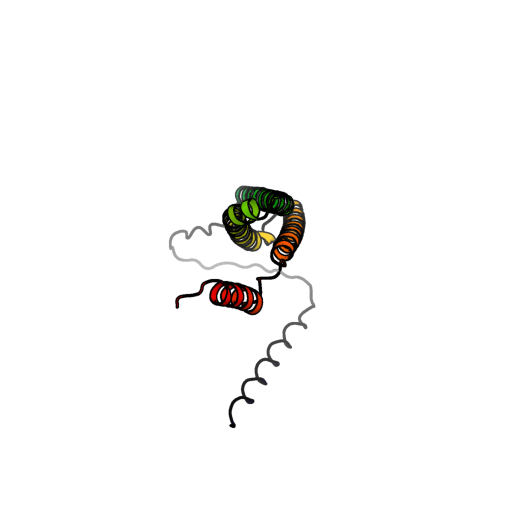CA . ILE A 1 128 ? -3.690 -5.385 -2.351 1.00 93.88 128 ILE A CA 1
ATOM 956 C C . ILE A 1 128 ? -3.837 -5.069 -3.845 1.00 93.88 128 ILE A C 1
ATOM 958 O O . ILE A 1 128 ? -3.166 -5.689 -4.674 1.00 93.88 128 ILE A O 1
ATOM 962 N N . GLU A 1 129 ? -4.690 -4.115 -4.219 1.00 94.69 129 GLU A N 1
ATOM 963 C CA . GLU A 1 129 ? -4.871 -3.722 -5.623 1.00 94.69 129 GLU A CA 1
ATOM 964 C C . GLU A 1 129 ? -3.583 -3.150 -6.229 1.00 94.69 129 GLU A C 1
ATOM 966 O O . GLU A 1 129 ? -3.195 -3.533 -7.337 1.00 94.69 129 GLU A O 1
ATOM 971 N N . CYS A 1 130 ? -2.867 -2.303 -5.490 1.00 93.44 130 CYS A N 1
ATOM 972 C CA . CYS A 1 130 ? -1.572 -1.777 -5.919 1.00 93.44 130 CYS A CA 1
ATOM 973 C C . CYS A 1 130 ? -0.497 -2.875 -5.988 1.00 93.44 130 CYS A C 1
ATOM 975 O O . CYS A 1 130 ? 0.271 -2.923 -6.948 1.00 93.44 130 CYS A O 1
ATOM 977 N N . GLY A 1 131 ? -0.496 -3.829 -5.054 1.00 90.38 131 GLY A N 1
ATOM 978 C CA . GLY A 1 131 ? 0.395 -4.993 -5.100 1.00 90.38 131 GLY A CA 1
ATOM 979 C C . GLY A 1 131 ? 0.154 -5.870 -6.332 1.00 90.38 131 GLY A C 1
ATOM 980 O O . GLY A 1 131 ? 1.105 -6.295 -6.988 1.00 90.38 131 GLY A O 1
ATOM 981 N N . LYS A 1 132 ? -1.112 -6.074 -6.718 1.00 91.19 132 LYS A N 1
ATOM 982 C CA . LYS A 1 132 ? -1.473 -6.785 -7.958 1.00 91.19 132 LYS A CA 1
ATOM 983 C C . LYS A 1 132 ? -0.988 -6.049 -9.207 1.00 91.19 132 LYS A C 1
ATOM 985 O O . LYS A 1 132 ? -0.459 -6.691 -10.113 1.00 91.19 132 LYS A O 1
ATOM 990 N N . LYS A 1 133 ? -1.130 -4.717 -9.256 1.00 90.00 133 LYS A N 1
ATOM 991 C CA . LYS A 1 133 ? -0.593 -3.899 -10.360 1.00 90.00 133 LYS A CA 1
ATOM 992 C C . LYS A 1 133 ? 0.922 -4.080 -10.492 1.00 90.00 133 LYS A C 1
ATOM 994 O O . LYS A 1 133 ? 1.397 -4.300 -11.602 1.00 90.00 133 LYS A O 1
ATOM 999 N N . LEU A 1 134 ? 1.648 -4.040 -9.372 1.00 87.38 134 LEU A N 1
ATOM 1000 C CA . LEU A 1 134 ? 3.098 -4.233 -9.341 1.00 87.38 134 LEU A CA 1
ATOM 1001 C C . LEU A 1 134 ? 3.503 -5.639 -9.809 1.00 87.38 134 LEU A C 1
ATOM 1003 O O . LEU A 1 134 ? 4.368 -5.774 -10.671 1.00 87.38 134 LEU A O 1
ATOM 1007 N N . ALA A 1 135 ? 2.842 -6.684 -9.304 1.00 85.25 135 ALA A N 1
ATOM 1008 C CA . ALA A 1 135 ? 3.096 -8.065 -9.722 1.00 85.25 135 ALA A CA 1
ATOM 1009 C C . ALA A 1 135 ? 2.851 -8.270 -11.230 1.00 85.25 135 ALA A C 1
ATOM 1011 O O . ALA A 1 135 ? 3.599 -8.991 -11.891 1.00 85.25 135 ALA A O 1
ATOM 1012 N N . GLY A 1 136 ? 1.855 -7.580 -11.795 1.00 79.94 136 GLY A N 1
ATOM 1013 C CA . GLY A 1 136 ? 1.582 -7.578 -13.232 1.00 79.94 136 GLY A CA 1
ATOM 1014 C C . GLY A 1 136 ? 2.697 -6.955 -14.083 1.00 79.94 136 GLY A C 1
ATOM 1015 O O . GLY A 1 136 ? 2.875 -7.361 -15.228 1.00 79.94 136 GLY A O 1
ATOM 1016 N N . MET A 1 137 ? 3.497 -6.028 -13.543 1.00 74.25 137 MET A N 1
ATOM 1017 C CA . MET A 1 137 ? 4.600 -5.385 -14.279 1.00 74.25 137 MET A CA 1
ATOM 1018 C C . MET A 1 137 ? 5.805 -6.310 -14.496 1.00 74.25 137 MET A C 1
ATOM 1020 O O . MET A 1 137 ? 6.508 -6.183 -15.495 1.00 74.25 137 MET A O 1
ATOM 1024 N N . SER A 1 138 ? 6.021 -7.281 -13.602 1.00 61.53 138 SER A N 1
ATOM 1025 C CA . SER A 1 138 ? 7.141 -8.232 -13.683 1.00 61.53 138 SER A CA 1
ATOM 1026 C C . SER A 1 138 ? 6.929 -9.354 -14.713 1.00 61.53 138 SER A C 1
ATOM 1028 O O . SER A 1 138 ? 7.787 -10.223 -14.853 1.00 61.53 138 SER A O 1
ATOM 1030 N N . SER A 1 139 ? 5.815 -9.351 -15.453 1.00 48.53 139 SER A N 1
ATOM 1031 C CA . SER A 1 139 ? 5.488 -10.372 -16.461 1.00 48.53 139 SER A CA 1
ATOM 1032 C C . SER A 1 139 ? 5.927 -10.002 -17.889 1.00 48.53 139 SER A C 1
ATOM 1034 O O . SER A 1 139 ? 5.303 -10.394 -18.872 1.00 48.53 139 SER A O 1
ATOM 1036 N N . ALA A 1 140 ? 7.042 -9.277 -18.028 1.00 39.59 140 ALA A N 1
ATOM 1037 C CA . ALA A 1 140 ? 7.799 -9.261 -19.278 1.00 39.59 140 ALA A CA 1
ATOM 1038 C C . ALA A 1 140 ? 8.710 -10.503 -19.315 1.00 39.59 140 ALA A C 1
ATOM 1040 O O . ALA A 1 140 ? 9.372 -10.780 -18.313 1.00 39.59 140 ALA A O 1
ATOM 1041 N N . PRO A 1 141 ? 8.763 -11.256 -20.430 1.00 42.28 141 PRO A N 1
ATOM 1042 C CA . PRO A 1 141 ? 9.508 -12.505 -20.492 1.00 42.28 141 PRO A CA 1
ATOM 1043 C C . PRO A 1 141 ? 10.976 -12.242 -20.161 1.00 42.28 141 PRO A C 1
ATOM 1045 O O . PRO A 1 141 ? 11.634 -11.421 -20.806 1.00 42.28 141 PRO A O 1
ATOM 1048 N N . THR A 1 142 ? 11.503 -12.963 -19.172 1.00 42.97 142 THR A N 1
ATOM 1049 C CA . THR A 1 142 ? 12.934 -13.245 -19.134 1.00 42.97 142 THR A CA 1
ATOM 1050 C C . THR A 1 142 ? 13.299 -13.783 -20.518 1.00 42.97 142 THR A C 1
ATOM 1052 O O . THR A 1 142 ? 12.631 -14.714 -20.984 1.00 42.97 142 THR A O 1
ATOM 1055 N N . PRO A 1 143 ? 14.284 -13.204 -21.235 1.00 45.38 143 PRO A N 1
ATOM 1056 C CA . PRO A 1 143 ? 14.777 -13.846 -22.441 1.00 45.38 143 PRO A CA 1
ATOM 1057 C C . PRO A 1 143 ? 15.194 -15.245 -22.010 1.00 45.38 143 PRO A C 1
ATOM 1059 O O . PRO A 1 143 ? 16.062 -15.409 -21.149 1.00 45.38 143 PRO A O 1
ATOM 1062 N N . SER A 1 144 ? 14.487 -16.252 -22.519 1.00 48.12 144 SER A N 1
ATOM 1063 C CA . SER A 1 144 ? 14.803 -17.633 -22.202 1.00 48.12 144 SER A CA 1
ATOM 1064 C C . SER A 1 144 ? 16.268 -17.841 -22.560 1.00 48.12 144 SER A C 1
ATOM 1066 O O . SER A 1 144 ? 16.740 -17.332 -23.574 1.00 48.12 144 SER A O 1
ATOM 1068 N N . THR A 1 145 ? 17.005 -18.604 -21.760 1.00 51.19 145 THR A N 1
ATOM 1069 C CA . THR A 1 145 ? 18.438 -18.882 -21.972 1.00 51.19 145 THR A CA 1
ATOM 1070 C C . THR A 1 145 ? 18.741 -19.381 -23.400 1.00 51.19 145 THR A C 1
ATOM 1072 O O . THR A 1 145 ? 19.859 -19.256 -23.894 1.00 51.19 145 THR A O 1
ATOM 1075 N N . LYS A 1 146 ? 17.722 -19.888 -24.111 1.00 53.31 146 LYS A N 1
ATOM 1076 C CA . LYS A 1 146 ? 17.748 -20.231 -25.540 1.00 53.31 146 LYS A CA 1
ATOM 1077 C C . LYS A 1 146 ? 18.007 -19.037 -26.478 1.00 53.31 146 LYS A C 1
ATOM 1079 O O . LYS A 1 146 ? 18.779 -19.192 -27.421 1.00 53.31 146 LYS A O 1
ATOM 1084 N N . ASP A 1 147 ? 17.429 -17.863 -26.226 1.00 55.88 147 ASP A N 1
ATOM 1085 C CA . ASP A 1 147 ? 17.599 -16.666 -27.068 1.00 55.88 147 ASP A CA 1
ATOM 1086 C C . ASP A 1 147 ? 18.990 -16.037 -26.916 1.00 55.88 147 ASP A C 1
ATOM 1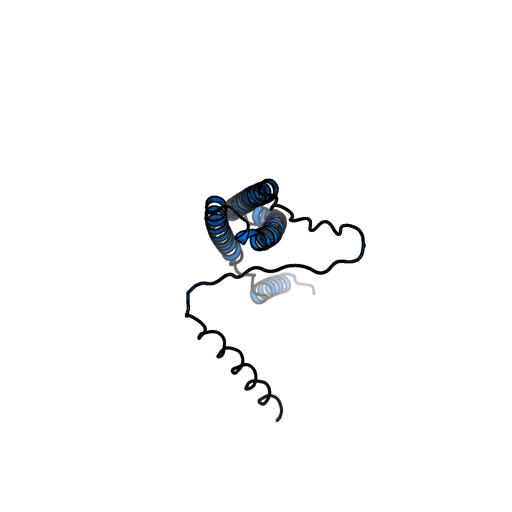088 O O . ASP A 1 147 ? 19.560 -15.530 -27.884 1.00 55.88 147 ASP A O 1
ATOM 1092 N N . VAL A 1 148 ? 19.577 -16.134 -25.719 1.00 55.78 148 VAL A N 1
ATOM 1093 C CA . VAL A 1 148 ? 20.950 -15.677 -25.452 1.00 55.78 148 VAL A CA 1
ATOM 1094 C C . VAL A 1 148 ? 21.963 -16.600 -26.132 1.00 55.78 148 VAL A C 1
ATOM 1096 O O . VAL A 1 148 ? 22.864 -16.121 -26.821 1.00 55.78 148 VAL A O 1
ATOM 1099 N N . ASN A 1 149 ? 21.772 -17.921 -26.035 1.00 55.06 149 ASN A N 1
ATOM 1100 C CA . ASN A 1 149 ? 22.670 -18.894 -26.664 1.00 55.06 149 ASN A CA 1
ATOM 1101 C C . ASN A 1 149 ? 22.667 -18.796 -28.197 1.00 55.06 149 ASN A C 1
ATOM 1103 O O . ASN A 1 149 ? 23.736 -18.809 -28.797 1.00 55.06 149 ASN A O 1
ATOM 1107 N N . LYS A 1 150 ? 21.508 -18.595 -28.843 1.00 61.84 150 LYS A N 1
ATOM 1108 C CA . LYS A 1 150 ? 21.443 -18.425 -30.308 1.00 61.84 150 LYS A CA 1
ATOM 1109 C C . LYS A 1 150 ? 22.205 -17.185 -30.795 1.00 61.84 150 LYS A C 1
ATOM 1111 O O . LYS A 1 150 ? 22.819 -17.220 -31.857 1.00 61.84 150 LYS A O 1
ATOM 1116 N N . LYS A 1 151 ? 22.189 -16.099 -30.016 1.00 58.59 151 LYS A N 1
ATOM 1117 C CA . LYS A 1 151 ? 22.867 -14.839 -30.360 1.00 58.59 151 LYS A CA 1
ATOM 1118 C C . LYS A 1 151 ? 24.386 -14.922 -30.163 1.00 58.59 151 LYS A C 1
ATOM 1120 O O . LYS A 1 151 ? 25.129 -14.334 -30.941 1.00 58.59 151 LYS A O 1
ATOM 1125 N N . VAL A 1 152 ? 24.839 -15.694 -29.173 1.00 60.69 152 VAL A N 1
ATOM 1126 C CA . VAL A 1 152 ? 26.263 -16.005 -28.954 1.00 60.69 152 VAL A CA 1
ATOM 1127 C C . VAL A 1 152 ? 26.804 -16.957 -30.033 1.00 60.69 152 VAL A C 1
ATOM 1129 O O . VAL A 1 152 ? 27.926 -16.767 -30.502 1.00 60.69 152 VAL A O 1
ATOM 1132 N N . ASP A 1 153 ? 26.005 -17.928 -30.486 1.00 59.34 153 ASP A N 1
ATOM 1133 C CA . ASP A 1 153 ? 26.383 -18.869 -31.554 1.00 59.34 153 ASP A CA 1
ATOM 1134 C C . ASP A 1 153 ? 26.512 -18.189 -32.933 1.00 59.34 153 ASP A C 1
ATOM 1136 O O . ASP A 1 153 ? 27.426 -18.497 -33.698 1.00 59.34 153 ASP A O 1
ATOM 1140 N N . ASP A 1 154 ? 25.638 -17.219 -33.242 1.00 63.84 154 ASP A N 1
ATOM 1141 C CA . ASP A 1 154 ? 25.718 -16.427 -34.485 1.00 63.84 154 ASP A CA 1
ATOM 1142 C C . ASP A 1 154 ? 26.947 -15.500 -34.497 1.00 63.84 154 ASP A C 1
ATOM 1144 O O . ASP A 1 154 ? 27.587 -15.328 -35.536 1.00 63.84 154 ASP A O 1
ATOM 1148 N N . LEU A 1 155 ? 27.334 -14.959 -33.332 1.00 58.28 155 LEU A N 1
ATOM 1149 C CA . LEU A 1 155 ? 28.561 -14.168 -33.192 1.00 58.28 155 LEU A CA 1
ATOM 1150 C C . LEU A 1 155 ? 29.821 -15.024 -33.365 1.00 58.28 155 LEU A C 1
ATOM 1152 O O . LEU A 1 155 ? 30.751 -14.598 -34.047 1.00 58.28 155 LEU A O 1
ATOM 1156 N N . LYS A 1 156 ? 29.847 -16.242 -32.808 1.00 59.44 156 LYS A N 1
ATOM 1157 C CA . LYS A 1 156 ? 30.983 -17.168 -32.968 1.00 59.44 156 LYS A CA 1
ATOM 1158 C C . LYS A 1 156 ? 31.205 -17.599 -34.417 1.00 59.44 156 LYS A C 1
ATOM 1160 O O . LYS A 1 156 ? 32.342 -17.811 -34.813 1.00 59.44 156 LYS A O 1
ATOM 1165 N N . LYS A 1 157 ? 30.145 -17.683 -35.225 1.00 64.00 157 LYS A N 1
ATOM 1166 C CA . LYS A 1 157 ? 30.239 -18.028 -36.655 1.00 64.00 157 LYS A CA 1
ATOM 1167 C C . LYS A 1 157 ? 30.685 -16.867 -37.554 1.00 64.00 157 LYS A C 1
ATOM 1169 O O . LYS A 1 157 ? 31.115 -17.118 -38.674 1.00 64.00 157 LYS A O 1
ATOM 1174 N N . LYS A 1 158 ? 30.594 -15.615 -37.090 1.00 60.88 158 LYS A N 1
ATOM 1175 C CA . LYS A 1 158 ? 30.993 -14.411 -37.852 1.00 60.88 158 LYS A CA 1
ATOM 1176 C C . LYS A 1 158 ? 32.409 -13.918 -37.568 1.00 60.88 158 LYS A C 1
ATOM 1178 O O . LYS A 1 158 ? 32.887 -13.058 -38.301 1.00 60.88 158 LYS A O 1
ATOM 1183 N N . VAL A 1 159 ? 33.079 -14.451 -36.546 1.00 54.72 159 VAL A N 1
ATOM 1184 C CA . VAL A 1 159 ? 34.477 -14.126 -36.239 1.00 54.72 159 VAL A CA 1
ATOM 1185 C C . VAL A 1 159 ? 35.356 -15.312 -36.650 1.00 54.72 159 VAL A C 1
ATOM 1187 O O . VAL A 1 159 ? 35.434 -16.288 -35.906 1.00 54.72 159 VAL A O 1
ATOM 1190 N N . PRO A 1 160 ? 36.002 -15.283 -37.830 1.00 46.94 160 PRO A N 1
ATOM 1191 C CA . PRO A 1 160 ? 36.975 -16.306 -38.187 1.00 46.94 160 PRO A CA 1
ATOM 1192 C C . PRO A 1 160 ? 38.240 -16.104 -37.342 1.00 46.94 160 PRO A C 1
ATOM 1194 O O . PRO A 1 160 ? 38.954 -15.120 -37.529 1.00 46.94 160 PRO A O 1
ATOM 1197 N N . GLY A 1 161 ? 38.501 -17.017 -36.401 1.00 57.34 161 GLY A N 1
ATOM 1198 C CA . GLY A 1 161 ? 39.732 -17.015 -35.597 1.00 57.34 161 GLY A CA 1
ATOM 1199 C C . GLY A 1 161 ? 39.583 -17.388 -34.119 1.00 57.34 161 GLY A C 1
ATOM 1200 O O . GLY A 1 161 ? 40.243 -16.771 -33.288 1.00 57.34 161 GLY A O 1
ATOM 1201 N N . PHE A 1 162 ? 38.741 -18.371 -33.791 1.00 44.56 162 PHE A N 1
ATOM 1202 C CA . PHE A 1 162 ? 38.856 -19.148 -32.551 1.00 44.56 162 PHE A CA 1
ATOM 1203 C C . PHE A 1 162 ? 39.162 -20.601 -32.897 1.00 44.56 162 PHE A C 1
ATOM 1205 O O . PHE A 1 162 ? 38.584 -21.080 -33.901 1.00 44.56 162 PHE A O 1
#

Radius of gyration: 29.92 Å; chains: 1; bounding box: 70×56×96 Å